Protein AF-A0A7V6J0Z1-F1 (afdb_monomer)

Mean predicted ali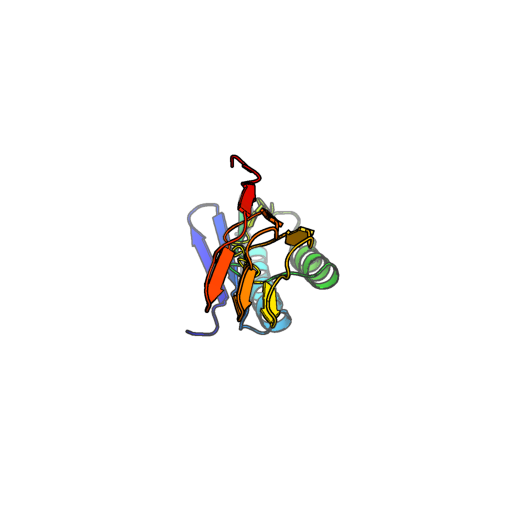gned error: 12.53 Å

pLDDT: mean 86.14, std 12.79, range [32.78, 98.31]

Structure (mmCIF, N/CA/C/O backbone):
data_AF-A0A7V6J0Z1-F1
#
_entry.id   AF-A0A7V6J0Z1-F1
#
loop_
_atom_site.group_PDB
_atom_site.id
_atom_site.type_symbol
_atom_site.label_atom_id
_atom_site.label_alt_id
_atom_site.label_comp_id
_atom_site.label_asym_id
_atom_site.label_entity_id
_atom_site.label_seq_id
_atom_site.pdbx_PDB_ins_code
_atom_site.Cartn_x
_atom_site.Cartn_y
_atom_site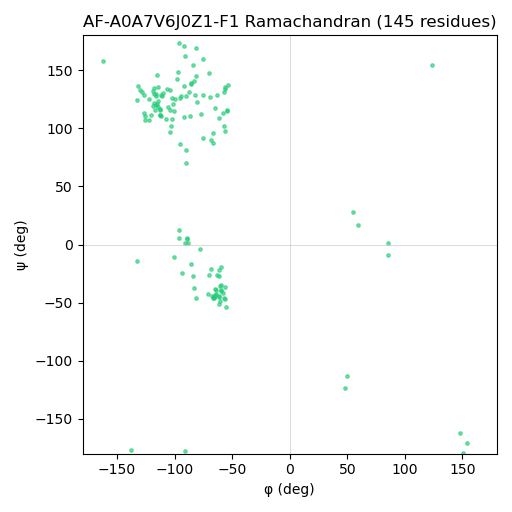.Cartn_z
_atom_site.occupancy
_atom_site.B_iso_or_equiv
_atom_site.auth_seq_id
_atom_site.auth_comp_id
_atom_site.auth_asym_id
_atom_site.auth_atom_id
_atom_site.pdbx_PDB_model_num
ATOM 1 N N . MET A 1 1 ? 12.086 9.851 12.568 1.00 48.25 1 MET A N 1
ATOM 2 C CA . MET A 1 1 ? 10.746 9.531 12.023 1.00 48.25 1 MET A CA 1
ATOM 3 C C . MET A 1 1 ? 10.357 8.233 12.660 1.00 48.25 1 MET A C 1
ATOM 5 O O . MET A 1 1 ? 10.874 7.183 12.274 1.00 48.25 1 MET A O 1
ATOM 9 N N . ASP A 1 2 ? 9.578 8.407 13.707 1.00 56.03 2 ASP A N 1
ATOM 10 C CA . ASP A 1 2 ? 9.653 7.630 14.932 1.00 56.03 2 ASP A CA 1
ATOM 11 C C . ASP A 1 2 ? 8.713 6.423 14.851 1.00 56.03 2 ASP A C 1
ATOM 13 O O . ASP A 1 2 ? 7.958 6.278 13.886 1.00 56.03 2 ASP A O 1
ATOM 17 N N . GLU A 1 3 ? 8.805 5.506 15.805 1.00 73.50 3 GLU A N 1
ATOM 18 C CA . GLU A 1 3 ? 7.841 4.414 15.943 1.00 73.50 3 GLU A CA 1
ATOM 19 C C . GLU A 1 3 ? 6.468 5.011 16.288 1.00 73.50 3 GLU A C 1
ATOM 21 O O . GLU A 1 3 ? 6.326 5.694 17.301 1.00 73.50 3 GLU A O 1
ATOM 26 N N . ILE A 1 4 ? 5.467 4.822 15.418 1.00 77.88 4 ILE A N 1
ATOM 27 C CA . ILE A 1 4 ? 4.129 5.406 15.593 1.00 77.88 4 ILE A CA 1
ATOM 28 C C . ILE A 1 4 ? 3.127 4.285 15.842 1.00 77.88 4 ILE A C 1
ATOM 30 O O . ILE A 1 4 ? 2.795 3.525 14.931 1.00 77.88 4 ILE A O 1
ATOM 34 N N . VAL A 1 5 ? 2.618 4.247 17.073 1.00 84.81 5 VAL A N 1
ATOM 35 C CA . VAL A 1 5 ? 1.377 3.567 17.454 1.00 84.81 5 VAL A CA 1
ATOM 36 C C . VAL A 1 5 ? 0.508 4.591 18.161 1.00 84.81 5 VAL A C 1
ATOM 38 O O . VAL A 1 5 ? 0.840 5.040 19.258 1.00 84.81 5 VAL A O 1
ATOM 41 N N . ILE A 1 6 ? -0.589 4.986 17.528 1.00 86.06 6 ILE A N 1
ATOM 42 C CA . ILE A 1 6 ? -1.513 5.978 18.076 1.00 86.06 6 ILE A CA 1
ATOM 43 C C . ILE A 1 6 ? -2.875 5.319 18.243 1.00 86.06 6 ILE A C 1
ATOM 45 O O . ILE A 1 6 ? -3.366 4.646 17.340 1.00 86.06 6 ILE A O 1
ATOM 49 N N . PHE A 1 7 ? -3.475 5.509 19.416 1.00 87.25 7 PHE A N 1
ATOM 50 C CA . PHE A 1 7 ? -4.848 5.108 19.689 1.00 87.25 7 PHE A CA 1
ATOM 51 C C . PHE A 1 7 ? -5.615 6.320 20.209 1.00 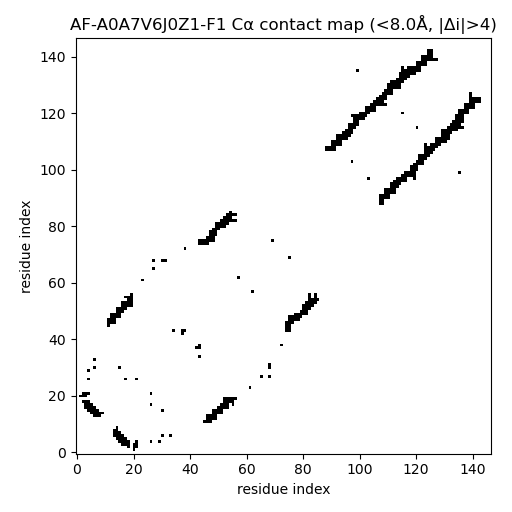87.25 7 PHE A C 1
ATOM 53 O O . PHE A 1 7 ? -5.408 6.756 21.345 1.00 87.25 7 PHE A O 1
ATOM 60 N N . GLU A 1 8 ? -6.491 6.857 19.372 1.00 88.31 8 GLU A N 1
ATOM 61 C CA . GLU A 1 8 ? -7.266 8.064 19.638 1.00 88.31 8 GLU A CA 1
ATOM 62 C C . GLU A 1 8 ? -8.757 7.742 19.702 1.00 88.31 8 GLU A C 1
ATOM 64 O O . GLU A 1 8 ? -9.263 6.873 18.995 1.00 88.31 8 GLU A O 1
ATOM 69 N N . ALA A 1 9 ? -9.476 8.455 20.565 1.00 84.38 9 ALA A N 1
ATOM 70 C CA . ALA A 1 9 ? -10.928 8.402 20.630 1.00 84.38 9 ALA A CA 1
ATOM 71 C C . ALA A 1 9 ? -11.479 9.786 20.278 1.00 84.38 9 ALA A C 1
ATOM 73 O O . ALA A 1 9 ? -11.241 10.744 21.011 1.00 84.38 9 ALA A O 1
ATOM 74 N N . ILE A 1 10 ? -12.209 9.875 19.167 1.00 85.00 10 ILE A N 1
ATOM 75 C CA . ILE A 1 10 ? -12.838 11.101 18.668 1.00 85.00 10 ILE A CA 1
ATOM 76 C C . ILE A 1 10 ? -14.337 10.828 18.556 1.00 85.00 10 ILE A C 1
ATOM 78 O O . ILE A 1 10 ? -14.779 10.080 17.684 1.00 85.00 10 ILE A O 1
ATOM 82 N N . ASP A 1 11 ? -15.125 11.403 19.464 1.00 84.69 11 ASP A N 1
ATOM 83 C CA . ASP A 1 11 ? -16.556 11.119 19.625 1.00 84.69 11 ASP A CA 1
ATOM 84 C C . ASP A 1 11 ? -16.859 9.606 19.694 1.00 84.69 11 ASP A C 1
ATOM 86 O O . ASP A 1 11 ? -16.482 8.917 20.648 1.00 84.69 11 ASP A O 1
ATOM 90 N N . LYS A 1 12 ? -17.548 9.081 18.671 1.00 85.12 12 LYS A N 1
ATOM 91 C CA . LYS A 1 12 ? -17.921 7.667 18.517 1.00 85.12 12 LYS A CA 1
ATOM 92 C C . LYS A 1 12 ? -16.881 6.847 17.746 1.00 85.12 12 LYS A C 1
ATOM 94 O O . LYS A 1 12 ? -17.086 5.659 17.524 1.00 85.12 12 LYS A O 1
ATOM 99 N N . LYS A 1 13 ? -15.771 7.453 17.323 1.00 89.00 13 LYS A N 1
ATOM 100 C CA . LYS A 1 13 ? -14.718 6.785 16.556 1.00 89.00 13 LYS A CA 1
ATOM 101 C C . LYS A 1 13 ? -13.508 6.485 17.425 1.00 89.00 13 LYS A C 1
ATOM 103 O O . LYS A 1 13 ? -13.018 7.347 18.149 1.00 89.00 13 LYS A O 1
ATOM 108 N N . LEU A 1 14 ? -13.019 5.259 17.322 1.00 91.19 14 LEU A N 1
ATOM 109 C CA . LEU A 1 14 ? -11.708 4.843 17.798 1.00 91.19 14 LEU A CA 1
ATOM 110 C C . LEU A 1 14 ? -10.804 4.759 16.574 1.00 91.19 14 LEU A C 1
ATOM 112 O O . LEU A 1 14 ? -11.165 4.097 15.607 1.00 91.19 14 LEU A O 1
ATOM 116 N N . ILE A 1 15 ? -9.668 5.443 16.597 1.00 91.94 15 ILE A N 1
ATOM 117 C CA . ILE A 1 15 ? -8.710 5.453 15.493 1.00 91.94 15 ILE A CA 1
ATOM 118 C C . ILE A 1 15 ? -7.432 4.805 15.994 1.00 91.94 15 ILE A C 1
ATOM 120 O O . ILE A 1 15 ? -6.839 5.260 16.973 1.00 91.94 15 ILE A O 1
ATOM 124 N N . PHE A 1 16 ? -7.030 3.729 15.330 1.00 92.69 16 PHE A N 1
ATOM 125 C CA . PHE A 1 16 ? -5.785 3.035 15.594 1.00 92.69 16 PHE A CA 1
ATOM 126 C C . PHE A 1 16 ? -4.844 3.197 14.405 1.00 92.69 16 PHE A C 1
ATOM 128 O O . PHE A 1 16 ? -5.094 2.638 13.338 1.00 92.69 16 PHE A O 1
ATOM 135 N N . THR A 1 17 ? -3.761 3.945 14.599 1.00 92.19 17 THR A N 1
ATOM 136 C CA . THR A 1 17 ? -2.791 4.258 13.546 1.00 92.19 17 THR A CA 1
ATOM 137 C C . THR A 1 17 ? -1.464 3.572 13.820 1.00 92.19 17 THR A C 1
ATOM 139 O O . THR A 1 17 ? -0.894 3.729 14.903 1.00 92.19 17 THR A O 1
ATOM 142 N N . ILE A 1 18 ? -0.947 2.850 12.825 1.00 92.19 18 ILE A N 1
ATOM 143 C CA . ILE A 1 18 ? 0.341 2.154 12.890 1.00 92.19 18 ILE A CA 1
ATOM 144 C C . ILE A 1 18 ? 1.179 2.455 11.651 1.00 92.19 18 ILE A C 1
ATOM 146 O O . ILE A 1 18 ? 0.669 2.428 10.534 1.00 92.19 18 ILE A O 1
ATOM 150 N N . ASN A 1 19 ? 2.474 2.719 11.833 1.00 89.50 19 ASN A N 1
ATOM 151 C CA . ASN A 1 19 ? 3.414 2.820 10.711 1.00 89.50 19 ASN A CA 1
ATOM 152 C C . ASN A 1 19 ? 4.170 1.505 10.463 1.00 89.50 19 ASN A C 1
ATOM 154 O O . ASN A 1 19 ? 4.058 0.547 11.225 1.00 89.50 19 ASN A O 1
ATOM 158 N N . ASP A 1 20 ? 4.945 1.461 9.380 1.00 87.00 20 ASP A N 1
ATOM 159 C CA . ASP A 1 20 ? 5.711 0.298 8.926 1.00 87.00 20 ASP A CA 1
ATOM 160 C C . ASP A 1 20 ? 6.884 -0.076 9.846 1.00 87.00 20 ASP A C 1
ATOM 162 O O . ASP A 1 20 ? 7.292 -1.236 9.852 1.00 87.00 20 ASP A O 1
ATOM 166 N N . LYS A 1 21 ? 7.371 0.859 10.668 1.00 86.88 21 LYS A N 1
ATOM 167 C CA . LYS A 1 21 ? 8.575 0.691 11.498 1.00 86.88 21 LYS A CA 1
ATOM 168 C C . LYS A 1 21 ? 8.353 -0.017 12.831 1.00 86.88 21 LYS A C 1
ATOM 170 O O . LYS A 1 21 ? 9.288 -0.609 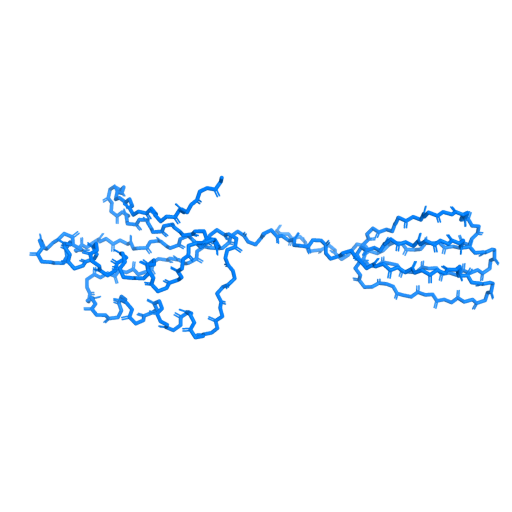13.354 1.00 86.88 21 LYS A O 1
ATOM 175 N N . VAL A 1 22 ? 7.149 0.059 13.395 1.00 89.81 22 VAL A N 1
ATOM 176 C CA . VAL A 1 22 ? 6.835 -0.559 14.699 1.00 89.81 22 VAL A CA 1
ATOM 177 C C . VAL A 1 22 ? 6.819 -2.083 14.569 1.00 89.81 22 VAL A C 1
ATOM 179 O O . VAL A 1 22 ? 6.378 -2.595 13.557 1.00 89.81 22 VAL A O 1
ATOM 182 N N . ASN A 1 23 ? 7.187 -2.874 15.571 1.00 91.25 23 ASN A N 1
ATOM 183 C CA . ASN A 1 23 ? 6.892 -4.311 15.495 1.00 91.25 23 ASN A CA 1
ATOM 184 C C . ASN A 1 23 ? 5.362 -4.569 15.472 1.00 91.25 23 ASN A C 1
ATOM 186 O O . ASN A 1 23 ? 4.629 -4.069 16.323 1.00 91.25 23 ASN A O 1
ATOM 190 N N . TYR A 1 24 ? 4.866 -5.350 14.506 1.00 91.38 24 TYR A N 1
ATOM 191 C CA . TYR A 1 24 ? 3.425 -5.570 14.344 1.00 91.38 24 TYR A CA 1
ATOM 192 C C . TYR A 1 24 ? 2.756 -6.195 15.577 1.00 91.38 24 TYR A C 1
ATOM 194 O O . TYR A 1 24 ? 1.677 -5.757 15.966 1.00 91.38 24 TYR A O 1
ATOM 202 N N . GLU A 1 25 ? 3.412 -7.153 16.232 1.00 91.81 25 GLU A N 1
ATOM 203 C CA . GLU A 1 25 ? 2.889 -7.809 17.436 1.00 91.81 25 GLU A CA 1
ATOM 204 C C . GLU A 1 25 ? 2.764 -6.814 18.594 1.00 91.81 25 GLU A C 1
ATOM 206 O O . GLU A 1 25 ? 1.706 -6.726 19.210 1.00 91.81 25 GLU A O 1
ATOM 211 N N . ILE A 1 26 ? 3.778 -5.962 18.798 1.00 91.00 26 ILE A N 1
ATOM 212 C CA . ILE A 1 26 ? 3.740 -4.889 19.810 1.00 91.00 26 ILE A CA 1
ATOM 213 C C . ILE A 1 26 ? 2.576 -3.921 19.546 1.00 91.00 26 ILE A C 1
ATOM 215 O O . ILE A 1 26 ? 1.898 -3.463 20.473 1.00 91.00 26 ILE A O 1
ATOM 219 N N . ALA A 1 27 ? 2.320 -3.605 18.275 1.00 92.44 27 ALA A N 1
ATOM 220 C CA . ALA A 1 27 ? 1.205 -2.749 17.898 1.00 92.44 27 ALA A CA 1
ATOM 221 C C . ALA A 1 27 ? -0.150 -3.412 18.212 1.00 92.44 27 ALA A C 1
ATOM 223 O O . ALA A 1 27 ? -1.024 -2.767 18.795 1.00 92.44 27 ALA A O 1
ATOM 224 N N . LEU A 1 28 ? -0.318 -4.697 17.883 1.00 92.44 28 LEU A N 1
ATOM 225 C CA . LEU A 1 28 ? -1.537 -5.446 18.204 1.00 92.44 28 LEU A CA 1
ATOM 226 C C . LEU A 1 28 ? -1.756 -5.587 19.712 1.00 92.44 28 LEU A C 1
ATOM 228 O O . LEU A 1 28 ? -2.887 -5.446 20.172 1.00 92.44 28 LEU A O 1
ATOM 232 N N . ASP A 1 29 ? -0.699 -5.803 20.491 1.00 91.81 29 ASP A N 1
ATOM 233 C CA . ASP A 1 29 ? -0.797 -5.865 21.950 1.00 91.81 29 ASP A CA 1
ATOM 234 C C . ASP A 1 29 ? -1.225 -4.517 22.537 1.00 91.81 29 ASP A C 1
ATOM 236 O O . ASP A 1 29 ? -2.091 -4.459 23.412 1.00 91.81 29 ASP A O 1
ATOM 240 N N . THR A 1 30 ? -0.723 -3.412 21.978 1.00 91.12 30 THR A N 1
ATOM 241 C CA . THR A 1 30 ? -1.176 -2.064 22.348 1.00 91.12 30 THR A CA 1
ATOM 242 C C . THR A 1 30 ? -2.664 -1.875 22.045 1.00 91.12 30 THR A C 1
ATOM 244 O O . THR A 1 30 ? -3.402 -1.355 22.887 1.00 91.12 30 THR A O 1
ATOM 247 N N . LEU A 1 31 ? -3.125 -2.312 20.868 1.00 91.38 31 LEU A N 1
ATOM 248 C CA . LEU A 1 31 ? -4.540 -2.264 20.499 1.00 91.38 31 LEU A CA 1
ATOM 249 C C . LEU A 1 31 ? -5.394 -3.091 21.471 1.00 91.38 31 LEU A C 1
ATOM 251 O O . LEU A 1 31 ? -6.377 -2.571 21.997 1.00 91.38 31 LEU A O 1
ATOM 255 N N . ARG A 1 32 ? -4.989 -4.334 21.766 1.00 91.44 32 ARG A N 1
ATOM 256 C CA . ARG A 1 32 ? -5.669 -5.230 22.719 1.00 91.44 32 ARG A CA 1
ATOM 257 C C . ARG A 1 32 ? -5.828 -4.578 24.085 1.00 91.44 32 ARG A C 1
ATOM 259 O O . ARG A 1 32 ? -6.949 -4.451 24.566 1.00 91.44 32 ARG A O 1
ATOM 266 N N . SER A 1 33 ? -4.739 -4.082 24.676 1.00 90.56 33 SER A N 1
ATOM 267 C CA . SER A 1 33 ? -4.789 -3.454 26.002 1.00 90.56 33 SER A CA 1
ATOM 268 C C . SER A 1 33 ? -5.702 -2.222 26.039 1.00 90.56 33 SER A C 1
ATOM 270 O O . SER A 1 33 ? -6.384 -1.973 27.036 1.00 90.56 33 SER A O 1
ATOM 272 N N . LYS A 1 34 ? -5.745 -1.431 24.957 1.00 90.44 34 LYS A N 1
ATOM 273 C CA . LYS A 1 34 ? -6.636 -0.263 24.862 1.00 90.44 34 LYS A CA 1
ATOM 274 C C . LYS A 1 34 ? -8.101 -0.672 24.728 1.00 90.44 34 LYS A C 1
ATOM 276 O O . LYS A 1 34 ? -8.944 -0.071 25.396 1.00 90.44 34 LYS A O 1
ATOM 281 N N . LEU A 1 35 ? -8.401 -1.678 23.906 1.00 89.12 35 LEU A N 1
ATOM 282 C CA . LEU A 1 35 ? -9.759 -2.195 23.733 1.00 89.12 35 LEU A CA 1
ATOM 283 C C . LEU A 1 35 ? -10.278 -2.855 25.010 1.00 89.12 35 LEU A C 1
ATOM 285 O O . LEU A 1 35 ? -11.373 -2.518 25.447 1.00 89.12 35 LEU A O 1
ATOM 289 N N . GLU A 1 36 ? -9.479 -3.694 25.667 1.00 89.75 36 GLU A N 1
ATOM 290 C CA . GLU A 1 36 ? -9.830 -4.323 26.943 1.00 89.75 36 GLU A CA 1
ATOM 291 C C . GLU A 1 36 ? -10.159 -3.276 28.017 1.00 89.75 36 GLU A C 1
ATOM 293 O O . GLU A 1 36 ? -11.206 -3.336 28.664 1.00 89.75 36 GLU A O 1
ATOM 298 N N . GLY A 1 37 ? -9.326 -2.238 28.143 1.00 88.12 37 GLY A N 1
ATOM 299 C CA . GLY A 1 37 ? -9.571 -1.148 29.084 1.00 88.12 37 GLY A CA 1
ATOM 300 C C . GLY A 1 37 ? -10.845 -0.340 28.796 1.00 88.12 37 GLY A C 1
ATOM 301 O O . GLY A 1 37 ? -11.407 0.256 29.719 1.00 88.12 37 GLY A O 1
ATOM 302 N N . LEU A 1 38 ? -11.305 -0.290 27.542 1.00 86.50 38 LEU A N 1
ATOM 303 C CA . LEU A 1 38 ? -12.583 0.322 27.168 1.00 86.50 38 LEU A CA 1
ATOM 304 C C . LEU A 1 38 ? -13.760 -0.637 27.362 1.00 86.50 38 LEU A C 1
ATOM 306 O O . LEU A 1 38 ? -14.818 -0.187 27.801 1.00 86.50 38 LEU A O 1
ATOM 310 N N . TYR A 1 39 ? -13.567 -1.925 27.073 1.00 86.38 39 TYR A N 1
ATOM 311 C CA . TYR A 1 39 ? -14.563 -2.980 27.237 1.00 86.38 39 TYR A CA 1
ATOM 312 C C . TYR A 1 39 ? -14.978 -3.118 28.701 1.00 86.38 39 TYR A C 1
ATOM 314 O O . TYR A 1 39 ? -16.154 -2.985 29.020 1.00 86.38 39 TYR A O 1
ATOM 322 N N . LEU A 1 40 ? -14.003 -3.233 29.611 1.00 86.88 40 LEU A N 1
ATOM 323 C CA . LEU A 1 40 ? -14.243 -3.331 31.058 1.00 86.88 40 LEU A CA 1
ATOM 324 C C . LEU A 1 40 ? -14.948 -2.101 31.648 1.00 86.88 40 LEU A C 1
ATOM 326 O O . LEU A 1 40 ? -15.535 -2.174 32.723 1.00 86.88 40 LEU A O 1
ATOM 330 N N . LYS A 1 41 ? -14.872 -0.953 30.967 1.00 87.69 41 LYS A N 1
ATOM 331 C CA . LYS A 1 41 ? -15.542 0.296 31.364 1.00 87.69 41 LYS A CA 1
ATOM 332 C C . LYS A 1 41 ? -16.879 0.504 30.647 1.00 87.69 41 LYS A C 1
ATOM 334 O O . LYS A 1 41 ? -17.430 1.596 30.754 1.00 87.69 41 LYS A O 1
ATOM 339 N N . GLU A 1 42 ? -17.339 -0.478 29.869 1.00 83.38 42 GLU A N 1
ATOM 340 C CA . GLU A 1 42 ? -18.537 -0.416 29.019 1.00 83.38 42 GLU A CA 1
ATOM 341 C C . GLU A 1 42 ? -18.531 0.771 28.032 1.00 83.38 42 GLU A C 1
ATOM 343 O O . GLU A 1 42 ? -19.569 1.279 27.614 1.00 83.38 42 GLU A O 1
ATOM 348 N N . LYS A 1 43 ? -17.338 1.232 27.628 1.00 83.88 43 LYS A N 1
ATOM 349 C CA . LYS A 1 43 ? -17.142 2.390 26.735 1.00 83.88 43 LYS A CA 1
ATOM 350 C C . LYS A 1 43 ? -16.952 2.004 25.269 1.00 83.88 43 LYS A C 1
ATOM 352 O O . LYS A 1 43 ? -16.489 2.852 24.499 1.00 83.88 43 LYS A O 1
ATOM 357 N N . LEU A 1 44 ? -17.228 0.753 24.902 1.00 82.00 44 LEU A N 1
ATOM 358 C CA . LEU A 1 44 ? -17.163 0.275 23.516 1.00 82.00 44 LEU A CA 1
ATOM 359 C C . LEU A 1 44 ? -18.503 0.357 22.783 1.00 82.00 44 LEU A C 1
ATOM 361 O O . LEU A 1 44 ? -18.484 0.512 21.567 1.00 82.00 44 LEU A O 1
ATOM 365 N N . LYS A 1 45 ? -19.635 0.344 23.500 1.00 81.88 45 LYS A N 1
ATOM 366 C CA . LYS A 1 45 ? -20.964 0.443 22.885 1.00 81.88 45 LYS A CA 1
ATOM 367 C C . LYS A 1 45 ? -21.074 1.666 21.976 1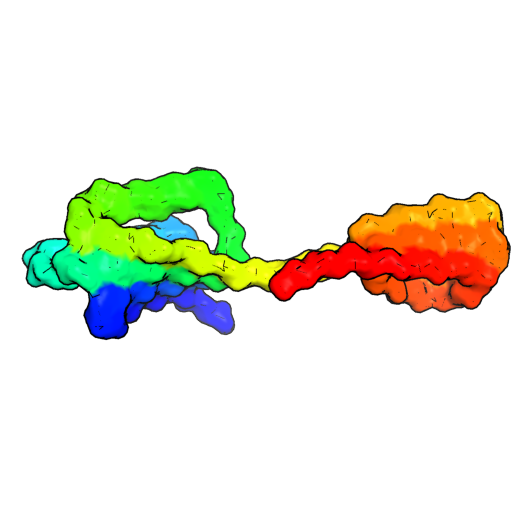.00 81.88 45 LYS A C 1
ATOM 369 O O . LYS A 1 45 ? -20.606 2.754 22.319 1.00 81.88 45 LYS A O 1
ATOM 374 N N . ASP A 1 46 ? -21.692 1.458 20.817 1.00 80.69 46 ASP A N 1
ATOM 375 C CA . ASP A 1 46 ? -21.890 2.447 19.752 1.00 80.69 46 ASP A CA 1
ATOM 376 C C . ASP A 1 46 ? -20.603 3.060 19.173 1.00 80.69 46 ASP A C 1
ATOM 378 O O . ASP A 1 46 ? -20.667 4.108 18.516 1.00 80.69 46 ASP A O 1
ATOM 382 N N . LYS A 1 47 ? -19.435 2.441 19.402 1.00 84.56 47 LYS A N 1
ATOM 383 C CA . LYS A 1 47 ? -18.174 2.906 18.821 1.00 84.56 47 LYS A CA 1
ATOM 384 C C . LYS A 1 47 ? -17.783 2.134 17.576 1.00 84.56 47 LYS A C 1
ATOM 386 O O . LYS A 1 47 ? -17.904 0.915 17.488 1.00 84.56 47 LYS A O 1
ATOM 391 N N . THR A 1 48 ? -17.222 2.871 16.629 1.00 87.75 48 THR A N 1
ATOM 392 C CA . THR A 1 48 ? -16.630 2.313 15.416 1.00 87.75 48 THR A CA 1
ATOM 393 C C . THR A 1 48 ? -15.115 2.382 15.487 1.00 87.75 48 THR A C 1
ATOM 395 O O . THR A 1 48 ? -14.570 3.438 15.814 1.00 87.75 48 THR A O 1
ATOM 398 N N . LEU A 1 49 ? -14.439 1.291 15.138 1.00 89.00 49 LEU A N 1
ATOM 399 C CA . LEU A 1 49 ? -12.985 1.239 15.028 1.00 89.00 49 LEU A CA 1
ATOM 400 C C . LEU A 1 49 ? -12.552 1.485 13.580 1.00 89.00 49 LEU A C 1
ATOM 402 O O . LEU A 1 49 ? -12.996 0.806 12.653 1.00 89.00 49 LEU A O 1
ATOM 406 N N . GLU A 1 50 ? -11.666 2.453 13.403 1.00 91.25 50 GLU A N 1
ATOM 407 C CA . GLU A 1 50 ? -10.946 2.733 12.171 1.00 91.25 50 GLU A CA 1
ATOM 408 C C . GLU A 1 50 ? -9.475 2.374 12.373 1.00 91.25 50 GLU A C 1
ATOM 410 O O . GLU A 1 50 ? -8.865 2.766 13.368 1.00 91.25 50 GLU A O 1
ATOM 415 N N . ILE A 1 51 ? -8.913 1.612 11.438 1.00 90.62 51 ILE A N 1
ATOM 416 C CA . ILE A 1 51 ? -7.515 1.184 11.495 1.00 90.62 51 ILE A CA 1
ATOM 417 C C . ILE A 1 51 ? -6.780 1.824 10.326 1.00 90.62 51 ILE A C 1
ATOM 419 O O . ILE A 1 51 ? -7.109 1.551 9.176 1.00 90.62 51 ILE A O 1
ATOM 423 N N . ASP A 1 52 ? -5.788 2.660 10.603 1.00 91.19 52 ASP A N 1
ATOM 424 C CA . ASP A 1 52 ? -4.926 3.274 9.597 1.00 91.19 52 ASP A CA 1
ATOM 425 C C . ASP A 1 52 ? -3.535 2.641 9.660 1.00 91.19 52 ASP A C 1
ATOM 427 O O . ASP A 1 52 ? -2.768 2.854 10.599 1.00 91.19 52 ASP A O 1
ATOM 431 N N . VAL A 1 53 ? -3.205 1.827 8.659 1.00 90.38 53 VAL A N 1
ATOM 432 C CA . VAL A 1 53 ? -1.894 1.171 8.572 1.00 90.38 53 VAL A CA 1
ATOM 433 C C . VAL A 1 53 ? -0.859 2.007 7.820 1.00 90.38 53 VAL A C 1
ATOM 435 O O . VAL A 1 53 ? 0.246 1.528 7.578 1.00 90.38 53 VAL A O 1
ATOM 438 N N . LEU A 1 54 ? -1.183 3.247 7.434 1.00 88.06 54 LEU A N 1
ATOM 439 C CA . LEU A 1 54 ? -0.285 4.138 6.698 1.00 88.06 54 LEU A CA 1
ATOM 440 C C . LEU A 1 54 ? 0.363 3.407 5.501 1.00 88.06 54 LEU A C 1
ATOM 442 O O . LEU A 1 54 ? -0.343 2.861 4.651 1.00 88.06 54 LEU A O 1
ATOM 446 N N . GLU A 1 55 ? 1.699 3.374 5.442 1.00 84.31 55 GLU A N 1
ATOM 447 C CA . GLU A 1 55 ? 2.495 2.733 4.385 1.00 84.31 55 GLU A CA 1
ATOM 448 C C . GLU A 1 55 ? 2.799 1.244 4.656 1.00 84.31 55 GLU A C 1
ATOM 450 O O . GLU A 1 55 ? 3.472 0.606 3.845 1.00 84.31 55 GLU A O 1
ATOM 455 N N . ARG A 1 56 ? 2.320 0.664 5.768 1.00 87.50 56 ARG A N 1
ATOM 456 C CA . ARG A 1 56 ? 2.545 -0.752 6.088 1.00 87.50 56 ARG A CA 1
ATOM 457 C C . ARG A 1 56 ? 1.775 -1.655 5.127 1.00 87.50 56 ARG A C 1
ATOM 459 O O . ARG A 1 56 ? 0.554 -1.568 5.001 1.00 87.50 56 ARG A O 1
ATOM 466 N N . GLU A 1 57 ? 2.494 -2.590 4.516 1.00 83.25 57 GLU A N 1
ATOM 467 C CA . GLU A 1 57 ? 1.897 -3.693 3.769 1.00 83.25 57 GLU A CA 1
ATOM 468 C C . GLU A 1 57 ? 1.592 -4.845 4.724 1.00 83.25 57 GLU A C 1
ATOM 470 O O . GLU A 1 57 ? 2.510 -5.483 5.230 1.00 83.25 57 GLU A O 1
ATOM 475 N N . LEU A 1 58 ? 0.305 -5.098 4.970 1.00 85.06 58 LEU A N 1
ATOM 476 C CA . LEU A 1 58 ? -0.118 -6.270 5.728 1.00 85.06 58 LEU A CA 1
ATOM 477 C C . LEU A 1 58 ? -0.169 -7.494 4.817 1.00 85.06 58 LEU A C 1
ATOM 479 O O . LEU A 1 58 ? -0.825 -7.477 3.772 1.00 85.06 58 LEU A O 1
ATOM 483 N N . ASN A 1 59 ? 0.480 -8.576 5.233 1.00 87.06 59 ASN A N 1
ATOM 484 C CA . ASN A 1 59 ? 0.299 -9.881 4.608 1.00 87.06 59 ASN A CA 1
ATOM 485 C C . ASN A 1 59 ? -0.965 -10.588 5.143 1.00 87.06 59 ASN A C 1
ATOM 487 O O . ASN A 1 59 ? -1.553 -10.181 6.143 1.00 87.06 59 ASN A O 1
ATOM 491 N N . ASN A 1 60 ? -1.377 -11.686 4.500 1.00 85.50 60 ASN A N 1
ATOM 492 C CA . ASN A 1 60 ? -2.593 -12.417 4.886 1.00 85.50 60 ASN A CA 1
ATOM 493 C C . ASN A 1 60 ? -2.587 -12.877 6.355 1.00 85.50 60 ASN A C 1
ATOM 495 O O . ASN A 1 60 ? -3.630 -12.847 7.000 1.00 85.50 60 ASN A O 1
ATOM 499 N N . LYS A 1 61 ? -1.431 -13.287 6.893 1.00 89.19 61 LYS A N 1
ATOM 500 C CA . LYS A 1 61 ? -1.307 -13.706 8.297 1.00 89.19 61 LYS A CA 1
ATOM 501 C C . LYS A 1 61 ? -1.519 -12.519 9.234 1.00 89.19 61 LYS A C 1
ATOM 503 O O . LYS A 1 61 ? -2.247 -12.644 10.208 1.00 89.19 61 LYS A O 1
ATOM 508 N N . GLU A 1 62 ? -0.916 -11.376 8.930 1.00 90.00 62 GLU A N 1
ATOM 509 C CA . GLU A 1 62 ? -1.062 -10.157 9.729 1.00 90.00 62 GLU A CA 1
ATOM 510 C C . GLU A 1 62 ? -2.506 -9.653 9.724 1.00 90.00 62 GLU A C 1
ATOM 512 O O . GLU A 1 62 ? -3.052 -9.346 10.779 1.00 90.00 62 GLU A O 1
ATOM 517 N N . VAL A 1 63 ? -3.163 -9.664 8.561 1.00 88.25 63 VAL A N 1
ATOM 518 C CA . VAL A 1 63 ? -4.588 -9.333 8.454 1.00 88.25 63 VAL A CA 1
ATOM 519 C C . VAL A 1 63 ? -5.429 -10.237 9.359 1.00 88.25 63 VAL A C 1
ATOM 521 O O . VAL A 1 63 ? -6.256 -9.729 10.109 1.00 88.25 63 VAL A O 1
ATOM 524 N N . LEU A 1 64 ? -5.198 -11.554 9.346 1.00 88.12 64 LEU A N 1
ATOM 525 C CA . LEU A 1 64 ? -5.909 -12.484 10.233 1.00 88.12 64 LEU A CA 1
ATOM 526 C C . LEU A 1 64 ? -5.649 -12.182 11.715 1.00 88.12 64 LEU A C 1
ATOM 528 O O . LEU A 1 64 ? -6.596 -12.095 12.487 1.00 88.12 64 LEU A O 1
ATOM 532 N N . MET A 1 65 ? -4.393 -11.929 12.097 1.00 90.62 65 MET A N 1
ATOM 533 C CA . MET A 1 65 ? -4.043 -11.567 13.477 1.00 90.62 65 MET A CA 1
ATOM 534 C C . MET A 1 65 ? -4.742 -10.285 13.941 1.00 90.62 65 MET A C 1
ATOM 536 O O . MET A 1 65 ? -5.106 -10.178 15.108 1.00 90.62 65 MET A O 1
ATOM 540 N N . LEU A 1 66 ? -4.935 -9.316 13.044 1.00 89.69 66 LEU A N 1
ATOM 541 C CA . LEU A 1 66 ? -5.694 -8.101 13.324 1.00 89.69 66 LEU A CA 1
ATOM 542 C C . LEU A 1 66 ? -7.173 -8.405 13.557 1.00 89.69 66 LEU A C 1
ATOM 544 O O . LEU A 1 66 ? -7.728 -7.925 14.541 1.00 89.69 66 LEU A O 1
ATOM 548 N N . PHE A 1 67 ? -7.786 -9.226 12.698 1.00 86.94 67 PHE A N 1
ATOM 549 C CA . PHE A 1 67 ? -9.172 -9.672 12.869 1.00 86.94 67 PHE A CA 1
ATOM 550 C C . PHE A 1 67 ? -9.393 -10.387 14.206 1.00 86.94 67 PHE A C 1
ATOM 552 O O . PHE A 1 67 ? -10.369 -10.087 14.896 1.00 86.94 67 PHE A O 1
ATOM 559 N N . ASP A 1 68 ? -8.449 -11.237 14.614 1.00 88.62 68 ASP A N 1
ATOM 560 C CA . ASP A 1 68 ? -8.501 -11.955 15.892 1.00 88.62 68 ASP A CA 1
ATOM 561 C C . ASP A 1 68 ? -8.501 -11.018 17.115 1.00 88.62 68 ASP A C 1
ATOM 563 O O . ASP A 1 68 ? -9.007 -11.377 18.178 1.00 88.62 68 ASP A O 1
ATOM 567 N N . VAL A 1 69 ? -7.934 -9.807 17.006 1.00 88.56 69 VAL A N 1
ATOM 568 C CA . VAL A 1 69 ? -7.928 -8.842 18.121 1.00 88.56 69 VAL A CA 1
ATOM 569 C C . VAL A 1 69 ? -9.338 -8.377 18.451 1.00 88.56 69 VAL A C 1
ATOM 571 O O . VAL A 1 69 ? -9.686 -8.291 19.626 1.00 88.56 69 VAL A O 1
ATOM 574 N N . PHE A 1 70 ? -10.143 -8.047 17.442 1.00 82.31 70 PHE A N 1
ATOM 575 C CA . PHE A 1 70 ? -11.466 -7.465 17.668 1.00 82.31 70 PHE A CA 1
ATOM 576 C C . PHE A 1 70 ? -12.625 -8.449 17.546 1.00 82.31 70 PHE A C 1
ATOM 578 O O . PHE A 1 70 ? -13.713 -8.128 18.010 1.00 82.31 70 PHE A O 1
ATOM 585 N N . SER A 1 71 ? -12.401 -9.669 17.048 1.00 80.38 71 SER A N 1
ATOM 586 C CA . SER A 1 71 ? -13.391 -10.750 17.150 1.00 80.38 71 SER A CA 1
ATOM 587 C C . SER A 1 71 ? -13.756 -11.098 18.599 1.00 80.38 71 SER A C 1
ATOM 589 O O . SER A 1 71 ? -14.792 -11.708 18.835 1.00 80.38 71 SER A O 1
ATOM 591 N N . GLY A 1 72 ? -12.919 -10.716 19.570 1.00 75.31 72 GLY A N 1
ATOM 592 C CA . GLY A 1 72 ? -13.184 -10.884 21.000 1.00 75.31 72 GLY A CA 1
ATOM 593 C C . GLY A 1 72 ? -14.156 -9.869 21.615 1.00 75.31 72 GLY A C 1
ATOM 594 O O . GLY A 1 72 ? -14.458 -9.995 22.799 1.00 75.31 72 GLY A O 1
ATOM 595 N N . TYR A 1 73 ? -14.640 -8.873 20.862 1.00 81.62 73 TYR A N 1
ATOM 596 C CA . TYR A 1 73 ? -15.535 -7.833 21.379 1.00 81.62 73 TYR A CA 1
ATOM 597 C C . TYR A 1 73 ? -16.807 -7.734 20.522 1.00 81.62 73 TYR A C 1
ATOM 599 O O . TYR A 1 73 ? -16.752 -7.305 19.374 1.00 81.62 73 TYR A O 1
ATOM 607 N N . GLU A 1 74 ? -17.966 -8.085 21.085 1.00 74.75 74 GLU A N 1
ATOM 608 C CA . GLU A 1 74 ? -19.259 -8.054 20.370 1.00 74.75 74 GLU A CA 1
ATOM 609 C C . GLU A 1 74 ? -19.756 -6.624 20.079 1.00 74.75 74 GLU A C 1
ATOM 611 O O . GLU A 1 74 ? -20.463 -6.388 19.102 1.00 74.75 74 GLU A O 1
ATOM 616 N N . ASP A 1 75 ? -19.342 -5.656 20.902 1.00 79.38 75 ASP A N 1
ATOM 617 C CA . ASP A 1 75 ? -19.823 -4.269 20.867 1.00 79.38 75 ASP A CA 1
ATOM 618 C C . ASP A 1 75 ? -19.019 -3.347 19.928 1.00 79.38 75 ASP A C 1
ATOM 620 O O . ASP A 1 75 ? -19.254 -2.136 19.915 1.00 79.38 75 ASP A O 1
ATOM 624 N N . ILE A 1 76 ? -18.049 -3.872 19.165 1.00 77.88 76 ILE A N 1
ATOM 625 C CA . ILE A 1 76 ? -17.198 -3.060 18.285 1.00 77.88 76 ILE A CA 1
ATOM 626 C C . ILE A 1 76 ? -17.491 -3.323 16.809 1.00 77.88 76 ILE A C 1
ATOM 628 O O . ILE A 1 76 ? -17.448 -4.450 16.325 1.00 77.88 76 ILE A O 1
ATOM 632 N N . VAL A 1 77 ? -17.736 -2.249 16.057 1.00 79.88 77 VAL A N 1
ATOM 633 C CA . VAL A 1 77 ? -17.890 -2.326 14.600 1.00 79.88 77 VAL A CA 1
ATOM 634 C C . VAL A 1 77 ? -16.622 -1.799 13.944 1.00 79.88 77 VAL A C 1
ATOM 636 O O . VAL A 1 77 ? -16.300 -0.615 14.056 1.00 79.88 77 VAL A O 1
ATOM 639 N N . VAL A 1 78 ? -15.898 -2.660 13.230 1.00 80.75 78 VAL A N 1
ATOM 640 C CA . VAL A 1 78 ? -14.758 -2.221 12.414 1.00 80.75 78 VAL A CA 1
ATOM 641 C C . VAL A 1 78 ? -15.285 -1.582 11.138 1.00 80.75 78 VAL A C 1
ATOM 643 O O . VAL A 1 78 ? -15.875 -2.249 10.291 1.00 80.75 78 VAL A O 1
ATOM 646 N N . GLN A 1 79 ? -15.090 -0.271 11.012 1.00 80.25 79 GLN A N 1
ATOM 647 C CA . GLN A 1 79 ? -15.635 0.504 9.903 1.00 80.25 79 GLN A CA 1
ATOM 648 C C . GLN A 1 79 ? -14.772 0.382 8.646 1.00 80.25 79 GLN A C 1
ATOM 650 O O . GLN A 1 79 ? -15.303 0.206 7.551 1.00 80.25 79 GLN A O 1
ATOM 655 N N . CYS A 1 80 ? -13.449 0.509 8.781 1.00 78.06 80 CYS A N 1
ATOM 656 C CA . CYS A 1 80 ? -12.522 0.343 7.664 1.00 78.06 80 CYS A CA 1
ATOM 657 C C . CYS A 1 80 ? -11.078 0.115 8.127 1.00 78.06 80 CYS A C 1
ATOM 659 O O . CYS A 1 80 ? -10.691 0.509 9.229 1.00 78.06 80 CYS A O 1
ATOM 661 N N . ILE A 1 81 ? -10.289 -0.492 7.235 1.00 81.00 81 ILE A N 1
ATOM 662 C CA . ILE A 1 81 ? -8.829 -0.553 7.315 1.00 81.00 81 ILE A CA 1
ATOM 663 C C . ILE A 1 81 ? -8.288 0.300 6.163 1.00 81.00 81 ILE A C 1
ATOM 665 O O . ILE A 1 81 ? -8.463 -0.046 4.993 1.00 81.00 81 ILE A O 1
ATOM 669 N N . LYS A 1 82 ? -7.680 1.441 6.483 1.00 82.94 82 LYS A N 1
ATOM 670 C CA . LYS A 1 82 ? -7.063 2.360 5.526 1.00 82.94 82 LYS A CA 1
ATOM 671 C C . LYS A 1 82 ? -5.596 2.010 5.354 1.00 82.94 82 LYS A C 1
ATOM 673 O O . LYS A 1 82 ? -4.890 1.763 6.323 1.00 82.94 82 LYS A O 1
ATOM 678 N N . SER A 1 83 ? -5.141 2.022 4.108 1.00 78.75 83 SER A N 1
ATOM 679 C CA . SER A 1 83 ? -3.726 1.946 3.766 1.00 78.75 83 SER A CA 1
ATOM 680 C C . SER A 1 83 ? -3.431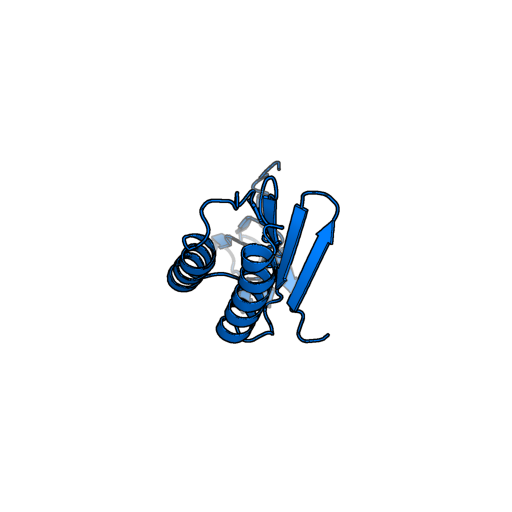 3.029 2.745 1.00 78.75 83 SER A C 1
ATOM 682 O O . SER A 1 83 ? -4.057 3.093 1.683 1.00 78.75 83 SER A O 1
ATOM 684 N N . VAL A 1 84 ? -2.462 3.879 3.062 1.00 68.44 84 VAL A N 1
ATOM 685 C CA . VAL A 1 84 ? -1.881 4.811 2.107 1.00 68.44 84 VAL A CA 1
ATOM 686 C C . VAL A 1 84 ? -0.710 4.085 1.469 1.00 68.44 84 VAL A C 1
ATOM 688 O O . VAL A 1 84 ? 0.448 4.276 1.834 1.00 68.44 84 VAL A O 1
ATOM 691 N N . LYS A 1 85 ? -0.995 3.232 0.481 1.00 60.62 85 LYS A N 1
ATOM 692 C CA . LYS A 1 85 ? 0.075 2.765 -0.397 1.00 60.62 85 LYS A CA 1
ATOM 693 C C . LYS A 1 85 ? 0.646 3.993 -1.093 1.00 60.62 85 LYS A C 1
ATOM 695 O O . LYS A 1 85 ? 0.017 4.544 -1.998 1.00 60.62 85 LYS A O 1
ATOM 700 N N . LYS A 1 86 ? 1.869 4.400 -0.740 1.00 55.00 86 LYS A N 1
ATOM 701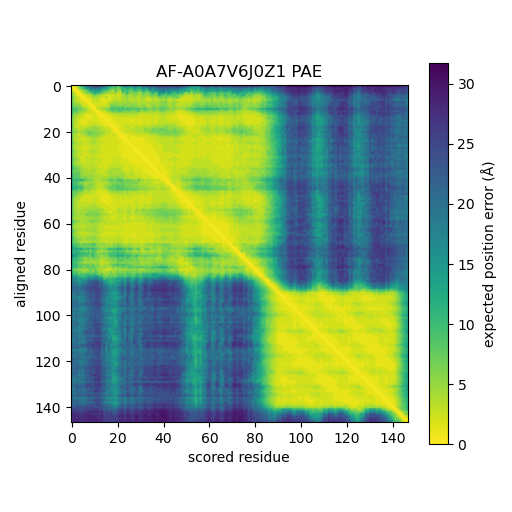 C CA . LYS A 1 86 ? 2.697 5.096 -1.724 1.00 55.00 86 LYS A CA 1
ATOM 702 C C . LYS A 1 86 ? 2.738 4.163 -2.920 1.00 55.00 86 LYS A C 1
ATOM 704 O O . LYS A 1 86 ? 3.256 3.055 -2.812 1.00 55.00 86 LYS A O 1
ATOM 709 N N . ALA A 1 87 ? 2.170 4.584 -4.047 1.00 54.00 87 ALA A N 1
ATOM 710 C CA . ALA A 1 87 ? 2.438 3.918 -5.304 1.00 54.00 87 ALA A CA 1
ATOM 711 C C . ALA A 1 87 ? 3.959 3.965 -5.478 1.00 54.00 87 ALA A C 1
ATOM 713 O O . ALA A 1 87 ? 4.508 5.003 -5.857 1.00 54.00 87 ALA A O 1
ATOM 714 N N . LYS A 1 88 ? 4.656 2.877 -5.123 1.00 54.22 88 LYS A N 1
ATOM 715 C CA . LYS A 1 88 ? 6.044 2.680 -5.515 1.00 54.22 88 LYS A CA 1
ATOM 716 C C . LYS A 1 88 ? 5.992 2.753 -7.029 1.00 54.22 88 LYS A C 1
ATOM 718 O O . LYS A 1 88 ? 5.506 1.842 -7.691 1.00 54.22 88 LYS A O 1
ATOM 723 N N . LYS A 1 89 ? 6.394 3.897 -7.576 1.00 62.56 89 LYS A N 1
ATOM 724 C CA . LYS A 1 89 ? 6.628 4.042 -9.004 1.00 62.56 89 LYS A CA 1
ATOM 725 C C . LYS A 1 89 ? 7.826 3.150 -9.287 1.00 62.56 89 LYS A C 1
ATOM 727 O O . LYS A 1 89 ? 8.957 3.604 -9.167 1.00 62.56 89 LYS A O 1
ATOM 732 N N . GLU A 1 90 ? 7.570 1.871 -9.553 1.00 70.31 90 GLU A N 1
ATOM 733 C CA . GLU A 1 90 ? 8.606 0.914 -9.916 1.00 70.31 90 GLU A CA 1
ATOM 734 C C . GLU A 1 90 ? 9.361 1.482 -11.116 1.00 70.31 90 GLU A C 1
ATOM 736 O O . GLU A 1 90 ? 8.771 1.732 -12.172 1.00 70.31 90 GLU A O 1
ATOM 74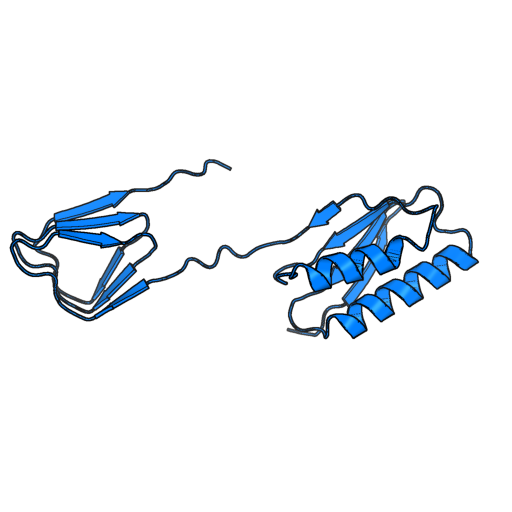1 N N . LEU A 1 91 ? 10.646 1.766 -10.904 1.00 83.94 91 LEU A N 1
ATOM 742 C CA . LEU A 1 91 ? 11.557 2.248 -11.927 1.00 83.94 91 LEU A CA 1
ATOM 743 C C . LEU A 1 91 ? 12.421 1.066 -12.365 1.00 83.94 91 LEU A C 1
ATOM 745 O O . LEU A 1 91 ? 13.283 0.614 -11.617 1.00 83.94 91 LEU A O 1
ATOM 749 N N . MET A 1 92 ? 12.176 0.556 -13.567 1.00 91.19 92 MET A N 1
ATOM 750 C CA . MET A 1 92 ? 13.011 -0.467 -14.184 1.00 91.19 92 MET A CA 1
ATOM 751 C C . MET A 1 92 ? 14.309 0.169 -14.690 1.00 91.19 92 MET A C 1
ATOM 753 O O . MET A 1 92 ? 14.263 1.142 -15.437 1.00 91.19 92 MET A O 1
ATOM 757 N N . LEU A 1 93 ? 15.462 -0.392 -14.326 1.00 94.50 93 LEU A N 1
ATOM 758 C CA . LEU A 1 93 ? 16.748 -0.021 -14.917 1.00 94.50 93 LEU A CA 1
ATOM 759 C C . LEU A 1 93 ? 17.033 -0.913 -16.133 1.00 94.50 93 LEU A C 1
ATOM 761 O O . LEU A 1 93 ? 16.981 -2.138 -16.031 1.00 94.50 93 LEU A O 1
ATOM 765 N N . HIS A 1 94 ? 17.347 -0.303 -17.273 1.00 95.81 94 HIS A N 1
ATOM 766 C CA . HIS A 1 94 ? 17.852 -0.987 -18.458 1.00 95.81 94 HIS A CA 1
ATOM 767 C C . HIS A 1 94 ? 19.230 -0.440 -18.825 1.00 95.81 94 HIS A C 1
ATOM 769 O O . HIS A 1 94 ? 19.355 0.702 -19.263 1.00 95.81 94 HIS A O 1
ATOM 775 N N . GLU A 1 95 ? 20.261 -1.262 -18.668 1.00 97.06 95 GLU A N 1
ATOM 776 C CA . GLU A 1 95 ? 21.620 -0.931 -19.085 1.00 97.06 95 GLU A CA 1
ATOM 777 C C . GLU A 1 95 ? 21.880 -1.493 -20.485 1.00 97.06 95 GLU A C 1
ATOM 779 O O . GLU A 1 95 ? 21.658 -2.676 -20.747 1.00 97.06 95 GLU A O 1
ATOM 784 N N . GLY A 1 96 ? 22.346 -0.637 -21.394 1.00 95.69 96 GLY A N 1
ATOM 785 C CA . GLY A 1 96 ? 22.616 -1.001 -22.779 1.00 95.69 96 GLY A CA 1
ATOM 786 C C . GLY A 1 96 ? 21.859 -0.144 -23.788 1.00 95.69 96 GLY A C 1
ATOM 787 O O . GLY A 1 96 ? 20.816 0.448 -23.516 1.00 95.69 96 GLY A O 1
ATOM 788 N N . SER A 1 97 ? 22.427 -0.056 -24.991 1.00 97.12 97 SER A N 1
ATOM 789 C CA . SER A 1 97 ? 21.811 0.684 -26.093 1.00 97.12 97 SER A CA 1
ATOM 790 C C . SER A 1 97 ? 20.813 -0.186 -26.850 1.00 97.12 97 SER A C 1
ATOM 792 O O . SER A 1 97 ? 21.134 -1.328 -27.176 1.00 97.12 97 SER A O 1
ATOM 794 N N . ILE A 1 98 ? 19.669 0.388 -27.221 1.00 97.62 98 ILE A N 1
ATOM 795 C CA . ILE A 1 98 ? 18.711 -0.225 -28.144 1.00 97.62 98 ILE A CA 1
ATOM 796 C C . ILE A 1 98 ? 19.209 0.010 -29.571 1.00 97.62 98 ILE A C 1
ATOM 798 O O . ILE A 1 98 ? 19.480 1.145 -29.985 1.00 97.62 98 ILE A O 1
ATOM 802 N N . ARG A 1 99 ? 19.411 -1.067 -30.318 1.00 97.06 99 ARG A N 1
ATOM 803 C CA . ARG A 1 99 ? 20.036 -1.074 -31.645 1.00 97.06 99 ARG A CA 1
ATOM 804 C C . ARG A 1 99 ? 18.996 -0.932 -32.757 1.00 97.06 99 ARG A C 1
ATOM 806 O O . ARG A 1 99 ? 17.803 -1.131 -32.556 1.00 97.06 99 ARG A O 1
ATOM 813 N N . ALA A 1 100 ? 19.463 -0.561 -33.948 1.00 97.06 100 ALA A N 1
ATOM 814 C CA . ALA A 1 100 ? 18.610 -0.453 -35.128 1.00 97.06 100 ALA A CA 1
ATOM 815 C C . ALA A 1 100 ? 17.893 -1.787 -35.409 1.00 97.06 100 ALA A C 1
ATOM 817 O O . ALA A 1 100 ? 18.524 -2.842 -35.377 1.00 97.06 100 ALA A O 1
ATOM 818 N N . GLY A 1 101 ? 16.587 -1.734 -35.677 1.00 95.88 101 GLY A N 1
ATOM 819 C CA . GLY A 1 101 ? 15.740 -2.910 -35.890 1.00 95.88 101 GLY A CA 1
ATOM 820 C C . GLY A 1 101 ? 15.175 -3.535 -34.610 1.00 95.88 101 GLY A C 1
ATOM 821 O O . GLY A 1 101 ? 14.299 -4.390 -34.702 1.00 95.88 101 GLY A O 1
ATOM 822 N N . GLU A 1 102 ? 15.619 -3.116 -33.420 1.00 97.31 102 GLU A N 1
ATOM 823 C CA . GLU A 1 102 ? 15.074 -3.632 -32.163 1.00 97.31 102 GLU A CA 1
ATOM 824 C C . GLU A 1 102 ? 13.785 -2.912 -31.756 1.00 97.31 102 GLU A C 1
ATOM 826 O O . GLU A 1 102 ? 13.677 -1.686 -31.846 1.00 97.31 102 GLU A O 1
ATOM 831 N N . VAL A 1 103 ? 12.833 -3.689 -31.226 1.00 97.25 103 VAL A N 1
ATOM 832 C CA . VAL A 1 103 ? 11.637 -3.179 -30.549 1.00 97.25 103 VAL A CA 1
ATOM 833 C C . VAL A 1 103 ? 11.664 -3.617 -29.086 1.00 97.25 103 VAL A C 1
ATOM 835 O O . VAL A 1 103 ? 11.682 -4.815 -28.795 1.00 97.25 103 VAL A O 1
ATOM 838 N N . LYS A 1 104 ? 11.667 -2.662 -28.151 1.00 96.56 104 LYS A N 1
ATOM 839 C CA . LYS A 1 104 ? 11.649 -2.937 -26.705 1.00 96.56 104 LYS A CA 1
ATOM 840 C C . LYS A 1 104 ? 10.365 -2.465 -26.051 1.00 96.56 104 LYS A C 1
ATOM 842 O O . LYS A 1 104 ? 9.922 -1.348 -26.284 1.00 96.56 104 LYS A O 1
ATOM 847 N N . PHE A 1 105 ? 9.816 -3.319 -25.192 1.00 95.81 105 PHE A N 1
ATOM 848 C CA . PHE A 1 105 ? 8.605 -3.056 -24.428 1.00 95.81 105 PHE A CA 1
ATOM 849 C C . PHE A 1 105 ? 8.928 -2.998 -22.939 1.00 95.81 105 PHE A C 1
ATOM 851 O O . PHE A 1 105 ? 9.433 -3.968 -22.374 1.00 95.81 105 PHE A O 1
ATOM 858 N N . PHE A 1 106 ? 8.580 -1.885 -22.306 1.00 93.06 106 PHE A N 1
ATOM 859 C CA . PHE A 1 106 ? 8.730 -1.671 -20.876 1.00 93.06 106 PHE A CA 1
ATOM 860 C C . PHE A 1 106 ? 7.359 -1.497 -20.221 1.00 93.06 106 PHE A C 1
ATOM 862 O O . PHE A 1 106 ? 6.528 -0.721 -20.688 1.00 93.06 106 PHE A O 1
ATOM 869 N N . LYS A 1 107 ? 7.097 -2.250 -19.148 1.00 88.75 107 LYS A N 1
ATOM 870 C CA . LYS A 1 107 ? 5.774 -2.294 -18.497 1.00 88.75 107 LYS A CA 1
ATOM 871 C C . LYS A 1 107 ? 5.551 -1.199 -17.452 1.00 88.75 107 LYS A C 1
ATOM 873 O O . LYS A 1 107 ? 4.408 -0.989 -17.064 1.00 88.75 107 LYS A O 1
ATOM 878 N N . THR A 1 108 ? 6.616 -0.555 -16.988 1.00 88.06 108 THR A N 1
ATOM 879 C CA . THR A 1 108 ? 6.596 0.446 -15.915 1.00 88.06 108 THR A CA 1
ATOM 880 C C . THR A 1 108 ? 7.515 1.613 -16.273 1.00 88.06 108 THR A C 1
ATOM 882 O O . THR A 1 108 ? 8.107 1.644 -17.360 1.00 88.06 108 THR A O 1
ATOM 885 N N . ASN A 1 109 ? 7.652 2.586 -15.366 1.00 90.88 109 ASN A N 1
ATOM 886 C CA . ASN A 1 109 ? 8.619 3.661 -15.553 1.00 90.88 109 ASN A CA 1
ATOM 887 C C . ASN A 1 109 ? 10.017 3.060 -15.754 1.00 90.88 109 ASN A C 1
ATOM 889 O O . ASN A 1 109 ? 10.394 2.145 -15.029 1.00 90.88 109 ASN A O 1
ATOM 893 N N . THR A 1 110 ? 10.790 3.553 -16.718 1.00 93.56 110 THR A N 1
ATOM 894 C CA . THR A 1 110 ? 12.085 2.959 -17.085 1.00 93.56 110 THR A CA 1
ATOM 895 C C . THR A 1 110 ? 13.189 4.004 -17.133 1.00 93.56 110 THR A C 1
ATOM 897 O O . THR A 1 110 ? 13.024 5.054 -17.746 1.00 93.56 110 THR A O 1
ATOM 900 N N . LEU A 1 111 ? 14.329 3.707 -16.516 1.00 96.44 111 LEU A N 1
ATOM 901 C CA . LEU A 1 111 ? 15.589 4.412 -16.705 1.00 96.44 111 LEU A CA 1
ATOM 902 C C . LEU A 1 111 ? 16.468 3.587 -17.646 1.00 96.44 111 LEU A C 1
ATOM 904 O O . LEU A 1 111 ? 16.876 2.481 -17.304 1.00 96.44 111 LEU A O 1
ATOM 908 N N . LEU A 1 112 ? 16.762 4.124 -18.824 1.00 96.94 112 LEU A N 1
ATOM 909 C CA . LEU A 1 112 ? 17.652 3.521 -19.803 1.00 96.94 112 LEU A CA 1
ATOM 910 C C . LEU A 1 112 ? 19.019 4.203 -19.751 1.00 96.94 112 LEU A C 1
ATOM 912 O O . LEU A 1 112 ? 19.118 5.405 -19.989 1.00 96.94 112 LEU A O 1
ATOM 916 N N . VAL A 1 113 ? 20.074 3.439 -19.479 1.00 98.00 113 VAL A N 1
ATOM 917 C CA . VAL A 1 113 ? 21.466 3.903 -19.521 1.00 98.00 113 VAL A CA 1
ATOM 918 C C . VAL A 1 113 ? 22.107 3.365 -20.795 1.00 98.00 113 VAL A C 1
ATOM 920 O O . VAL A 1 113 ? 22.516 2.206 -20.872 1.00 98.00 113 VAL A O 1
ATOM 923 N N . GLY A 1 114 ? 22.136 4.202 -21.830 1.00 96.62 114 GLY A N 1
ATOM 924 C CA . GLY A 1 114 ? 22.499 3.809 -23.187 1.00 96.62 114 GLY A CA 1
ATOM 925 C C . GLY A 1 114 ? 21.807 4.656 -24.253 1.00 96.62 114 GLY A C 1
ATOM 926 O O . GLY A 1 114 ? 21.041 5.573 -23.966 1.00 96.62 114 GLY A O 1
ATOM 927 N N . ASN A 1 115 ? 22.086 4.347 -25.517 1.00 97.88 115 ASN A N 1
ATOM 928 C CA . ASN A 1 115 ? 21.517 5.059 -26.657 1.00 97.88 115 ASN A CA 1
ATOM 929 C C . ASN A 1 115 ? 20.297 4.322 -27.214 1.00 97.88 115 ASN A C 1
ATOM 931 O O . ASN A 1 115 ? 20.268 3.096 -27.250 1.00 97.88 115 ASN A O 1
ATOM 935 N N . ILE A 1 116 ? 19.331 5.061 -27.748 1.00 97.81 116 ILE A N 1
ATOM 936 C CA . ILE A 1 116 ? 18.274 4.509 -28.600 1.00 97.81 116 ILE A CA 1
ATOM 937 C C . ILE A 1 116 ? 18.644 4.878 -30.033 1.00 97.81 116 ILE A C 1
ATOM 939 O O . ILE A 1 116 ? 18.502 6.031 -30.437 1.00 97.81 116 ILE A O 1
ATOM 943 N N . ASN A 1 117 ? 19.179 3.926 -30.791 1.00 98.31 117 ASN A N 1
ATOM 944 C CA . ASN A 1 117 ? 19.732 4.193 -32.117 1.00 98.31 117 ASN A CA 1
ATOM 945 C C . ASN A 1 117 ? 18.643 4.407 -33.179 1.00 98.31 117 ASN A C 1
ATOM 947 O O . ASN A 1 117 ? 17.500 3.977 -33.032 1.00 98.31 117 ASN A O 1
ATOM 951 N N . LYS A 1 118 ? 19.007 5.057 -34.290 1.00 98.25 118 LYS A N 1
ATOM 952 C CA . LYS A 1 118 ? 18.104 5.267 -35.432 1.00 98.25 118 LYS A CA 1
ATOM 953 C C . LYS A 1 118 ? 17.585 3.919 -35.947 1.00 98.25 118 LYS A C 1
ATOM 955 O O . LYS A 1 118 ? 18.373 3.008 -36.181 1.00 98.25 118 LYS A O 1
ATOM 960 N N . GLY A 1 119 ? 16.272 3.806 -36.135 1.00 96.94 119 GLY A N 1
ATOM 961 C CA . GLY A 1 119 ? 15.614 2.559 -36.545 1.00 96.94 119 GLY A CA 1
ATOM 962 C C . GLY A 1 119 ? 15.271 1.605 -35.396 1.00 96.94 119 GLY A C 1
ATOM 963 O O . GLY A 1 119 ? 14.746 0.530 -35.661 1.00 96.94 119 GLY A O 1
ATOM 964 N N . ALA A 1 120 ? 15.563 1.965 -34.143 1.00 98.12 120 ALA A N 1
ATOM 965 C CA . ALA A 1 120 ? 15.012 1.298 -32.964 1.00 98.12 120 ALA A CA 1
ATOM 966 C C . ALA A 1 120 ? 13.621 1.851 -32.613 1.00 98.12 120 ALA A C 1
ATOM 968 O O . ALA A 1 120 ? 13.346 3.026 -32.879 1.00 98.12 120 ALA A O 1
ATOM 969 N N . LYS A 1 121 ? 12.790 1.041 -31.946 1.00 97.75 121 LYS A N 1
ATOM 970 C CA . LYS A 1 121 ? 11.518 1.467 -31.346 1.00 97.75 121 LYS A CA 1
ATOM 971 C C . LYS A 1 121 ? 11.427 1.050 -29.876 1.00 97.75 121 LYS A C 1
ATOM 973 O O . LYS A 1 121 ? 11.658 -0.104 -29.525 1.00 97.75 121 LYS A O 1
ATOM 978 N N . VAL A 1 122 ? 11.054 1.979 -29.005 1.00 97.44 122 VAL A N 1
ATOM 979 C CA . VAL A 1 122 ? 10.800 1.716 -27.583 1.00 97.44 122 VAL A CA 1
ATOM 980 C C . VAL A 1 122 ? 9.347 2.033 -27.266 1.00 97.44 122 VAL A C 1
ATOM 982 O O . VAL A 1 122 ? 8.866 3.107 -27.600 1.00 97.44 122 VAL A O 1
ATOM 985 N N . ILE A 1 123 ? 8.650 1.107 -26.615 1.00 96.94 123 ILE A N 1
ATOM 986 C CA . ILE A 1 123 ? 7.270 1.264 -26.153 1.00 96.94 123 ILE A CA 1
ATOM 987 C C . ILE A 1 123 ? 7.278 1.139 -24.631 1.00 96.94 123 ILE A C 1
ATOM 989 O O . ILE A 1 123 ? 7.719 0.121 -24.099 1.00 96.94 123 ILE A O 1
ATOM 993 N N . VAL A 1 124 ? 6.805 2.161 -23.922 1.00 93.75 124 VAL A N 1
ATOM 994 C CA . VAL A 1 124 ? 6.828 2.207 -22.453 1.00 93.75 124 VAL A CA 1
ATOM 995 C C . VAL A 1 124 ? 5.441 2.491 -21.884 1.00 93.75 124 VAL A C 1
ATOM 997 O O . VAL A 1 124 ? 4.787 3.458 -22.264 1.00 93.75 124 VAL A O 1
ATOM 1000 N N . ASN A 1 125 ? 4.994 1.657 -20.946 1.00 90.50 125 ASN A N 1
ATOM 1001 C CA . ASN A 1 125 ? 3.768 1.863 -20.178 1.00 90.50 125 ASN A CA 1
ATOM 1002 C C . ASN A 1 125 ? 4.080 2.667 -18.902 1.00 90.50 125 ASN A C 1
ATOM 1004 O O . ASN A 1 125 ? 4.098 2.133 -17.793 1.00 90.50 125 ASN A O 1
ATOM 1008 N N . GLY A 1 126 ? 4.407 3.946 -19.074 1.00 86.88 126 GLY A N 1
ATOM 1009 C CA . GLY A 1 126 ? 4.884 4.831 -18.013 1.00 86.88 126 GLY A CA 1
ATOM 1010 C C . GLY A 1 126 ? 5.874 5.861 -18.551 1.00 86.88 126 GLY A C 1
ATOM 1011 O O . GLY A 1 126 ? 5.961 6.090 -19.750 1.00 86.88 126 GLY A O 1
ATOM 1012 N N . ASN A 1 127 ? 6.651 6.479 -17.672 1.00 90.94 127 ASN A N 1
ATOM 1013 C CA . ASN A 1 127 ? 7.700 7.413 -18.074 1.00 90.94 127 ASN A CA 1
ATOM 1014 C C . ASN A 1 127 ? 8.969 6.667 -18.506 1.00 90.94 127 ASN A C 1
ATOM 1016 O O . ASN A 1 127 ? 9.336 5.668 -17.890 1.00 90.94 127 ASN A O 1
ATOM 1020 N N . ILE A 1 128 ? 9.697 7.191 -19.493 1.00 94.12 128 ILE A N 1
ATOM 1021 C CA . ILE A 1 128 ? 11.063 6.752 -19.802 1.00 94.12 128 ILE A CA 1
ATOM 1022 C C . ILE A 1 128 ? 12.054 7.897 -19.609 1.00 94.12 128 ILE A C 1
ATOM 1024 O O . ILE A 1 128 ? 11.823 9.020 -20.053 1.00 94.12 128 ILE A O 1
ATOM 1028 N N . TYR A 1 129 ? 13.167 7.594 -18.953 1.00 95.62 129 TYR A N 1
ATOM 1029 C CA . TYR A 1 129 ? 14.307 8.475 -18.744 1.00 95.62 129 TYR A CA 1
ATOM 1030 C C . TYR A 1 129 ? 15.498 7.855 -19.469 1.00 95.62 129 TYR A C 1
ATOM 1032 O O . TYR A 1 129 ? 15.781 6.681 -19.256 1.00 95.62 129 TYR A O 1
ATOM 1040 N N . VAL A 1 130 ? 16.184 8.605 -20.330 1.00 96.81 130 VAL A N 1
ATOM 1041 C CA . VAL A 1 130 ? 17.320 8.084 -21.105 1.00 96.81 130 VAL A CA 1
ATOM 1042 C C . VAL A 1 130 ? 18.581 8.857 -20.749 1.00 96.81 130 VAL A C 1
ATOM 1044 O O . VAL A 1 130 ? 18.661 10.062 -20.973 1.00 96.81 130 VAL A O 1
ATOM 1047 N N . ILE A 1 131 ? 19.576 8.150 -20.221 1.00 97.19 131 ILE A N 1
ATOM 1048 C CA . ILE A 1 131 ? 20.943 8.638 -20.047 1.00 97.19 131 ILE A CA 1
ATOM 1049 C C . ILE A 1 131 ? 21.736 8.170 -21.267 1.00 97.19 131 ILE A C 1
ATOM 1051 O O . ILE A 1 131 ? 22.324 7.089 -21.281 1.00 97.19 131 ILE A O 1
ATOM 1055 N N . GLY A 1 132 ? 21.687 8.983 -22.321 1.00 95.38 132 GLY A N 1
ATOM 1056 C CA . GLY A 1 132 ? 22.319 8.711 -23.607 1.00 95.38 132 GLY A CA 1
ATOM 1057 C C . GLY A 1 132 ? 21.613 9.428 -24.754 1.00 95.38 132 GLY A C 1
ATOM 1058 O O . GLY A 1 132 ? 20.755 10.287 -24.552 1.00 95.38 132 GLY A O 1
ATOM 1059 N N . LYS A 1 133 ? 21.991 9.095 -25.987 1.00 96.81 133 LYS A N 1
ATOM 1060 C CA . LYS A 1 133 ? 21.456 9.711 -27.203 1.00 96.81 133 LYS A CA 1
ATOM 1061 C C . LYS A 1 133 ? 20.192 8.991 -27.672 1.00 96.81 133 LYS A C 1
ATOM 1063 O O . LYS A 1 133 ? 20.198 7.775 -27.851 1.00 96.81 133 LYS A O 1
ATOM 1068 N N . VAL A 1 134 ? 19.137 9.751 -27.956 1.00 97.25 134 VAL A N 1
ATOM 1069 C CA . VAL A 1 134 ? 17.885 9.239 -28.533 1.00 97.25 134 VAL A CA 1
ATOM 1070 C C . VAL A 1 134 ? 17.801 9.637 -30.006 1.00 97.25 134 VAL A C 1
ATOM 1072 O O . VAL A 1 134 ? 17.816 10.816 -30.345 1.00 97.25 134 VAL A O 1
ATOM 1075 N N . GLN A 1 135 ? 17.757 8.643 -30.890 1.00 97.44 135 GLN A N 1
ATOM 1076 C CA . GLN A 1 135 ? 17.639 8.790 -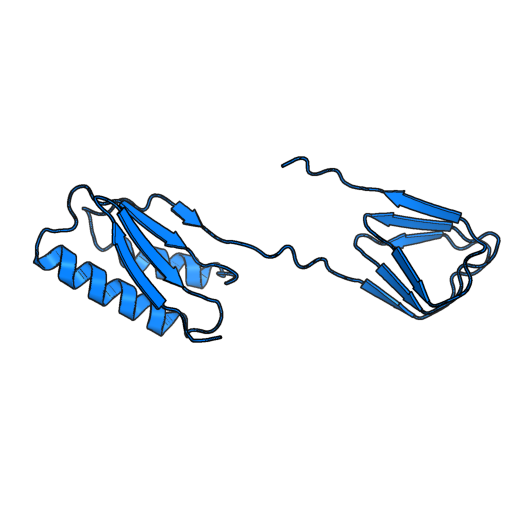32.347 1.00 97.44 135 GLN A CA 1
ATOM 1077 C C . GLN A 1 135 ? 16.574 7.862 -32.958 1.00 97.44 135 GLN A C 1
ATOM 1079 O O . GLN A 1 135 ? 16.241 8.025 -34.132 1.00 97.44 135 GLN A O 1
ATOM 1084 N N . GLY A 1 136 ? 16.101 6.864 -32.206 1.00 95.62 136 GLY A N 1
ATOM 1085 C CA . GLY A 1 136 ? 14.981 5.991 -32.571 1.00 95.62 136 GLY A CA 1
ATOM 1086 C C . GLY A 1 136 ? 13.630 6.518 -32.081 1.00 95.62 136 GLY A C 1
ATOM 1087 O O . GLY A 1 136 ? 13.543 7.596 -31.495 1.00 95.62 136 GLY A O 1
ATOM 1088 N N . GLU A 1 137 ? 12.572 5.751 -32.328 1.00 97.50 137 GLU A N 1
ATOM 1089 C CA . GLU A 1 137 ? 11.197 6.104 -31.967 1.00 97.50 137 GLU A CA 1
ATOM 1090 C C . GLU A 1 137 ? 10.883 5.697 -30.520 1.00 97.50 137 GLU A C 1
ATOM 1092 O O . GLU A 1 137 ? 11.237 4.598 -30.085 1.00 97.50 137 GLU A O 1
ATOM 1097 N N . ILE A 1 138 ? 10.190 6.565 -29.779 1.00 97.25 138 ILE A N 1
ATOM 1098 C CA . ILE A 1 138 ? 9.667 6.268 -28.441 1.00 97.25 138 ILE A CA 1
ATOM 1099 C C . ILE A 1 138 ? 8.153 6.472 -28.449 1.00 97.25 138 ILE A C 1
ATOM 1101 O O . ILE A 1 138 ? 7.666 7.553 -28.767 1.00 97.25 138 ILE A O 1
ATOM 1105 N N . GLU A 1 139 ? 7.419 5.446 -28.037 1.00 96.31 139 GLU A N 1
ATOM 1106 C CA . GLU A 1 139 ? 5.976 5.467 -27.839 1.00 96.31 139 GLU A CA 1
ATOM 1107 C C . GLU A 1 139 ? 5.673 5.321 -26.343 1.00 96.31 139 GLU A C 1
ATOM 1109 O O . GLU A 1 139 ? 5.975 4.300 -25.722 1.00 96.31 139 GLU A O 1
ATOM 1114 N N . VAL A 1 140 ? 5.069 6.352 -25.754 1.00 92.88 140 VAL A N 1
ATOM 1115 C CA . VAL A 1 140 ? 4.660 6.354 -24.346 1.00 92.88 140 VAL A CA 1
ATOM 1116 C C . VAL A 1 140 ? 3.170 6.054 -24.249 1.00 92.88 140 VAL A C 1
ATOM 1118 O O . VAL A 1 140 ? 2.347 6.752 -24.839 1.00 92.88 140 VAL A O 1
ATOM 1121 N N . ARG A 1 141 ? 2.813 5.034 -23.471 1.00 87.38 141 ARG A N 1
ATOM 1122 C CA . ARG A 1 141 ? 1.432 4.637 -23.194 1.00 87.38 141 ARG A CA 1
ATOM 1123 C C . ARG A 1 141 ? 1.111 4.901 -21.729 1.00 87.38 141 ARG A C 1
ATOM 1125 O O . ARG A 1 141 ? 1.663 4.271 -20.833 1.00 87.38 141 ARG A O 1
ATOM 1132 N N . TYR A 1 142 ? 0.177 5.810 -21.478 1.00 71.19 142 TYR A N 1
ATOM 1133 C CA . TYR A 1 142 ? -0.395 5.980 -20.147 1.00 71.19 142 TYR A CA 1
ATOM 1134 C C . TYR A 1 142 ? -1.644 5.115 -20.020 1.00 71.19 142 TYR A C 1
ATOM 1136 O O . TYR A 1 142 ? -2.686 5.421 -20.606 1.00 71.19 142 TYR A O 1
ATOM 1144 N N . SER A 1 143 ? -1.553 4.057 -19.217 1.00 57.97 143 SER A N 1
ATOM 1145 C CA . SER A 1 143 ? -2.733 3.384 -18.680 1.00 57.97 143 SER A CA 1
ATOM 1146 C C . SER A 1 143 ? -3.419 4.359 -17.725 1.00 57.97 143 SER A C 1
ATOM 1148 O O . SER A 1 143 ? -3.012 4.508 -16.574 1.00 57.97 143 SER A O 1
ATOM 1150 N N . HIS A 1 144 ? -4.417 5.085 -18.220 1.00 42.91 144 HIS A N 1
ATOM 1151 C CA . HIS A 1 144 ? -5.249 5.947 -17.393 1.00 42.91 144 HIS A CA 1
ATOM 1152 C C . HIS A 1 144 ? -6.097 5.069 -16.467 1.00 42.91 144 HIS A C 1
ATOM 1154 O O . HIS A 1 144 ? -7.221 4.714 -16.811 1.00 42.91 144 HIS A O 1
ATOM 1160 N N . ASN A 1 145 ? -5.590 4.748 -15.277 1.00 40.00 145 ASN A N 1
ATOM 1161 C CA . ASN A 1 145 ? -6.482 4.503 -14.150 1.00 40.00 145 ASN A CA 1
ATOM 1162 C C . ASN A 1 145 ? -6.979 5.877 -13.700 1.00 40.00 145 ASN A C 1
ATOM 1164 O O . ASN A 1 145 ? -6.320 6.565 -12.922 1.00 40.00 145 ASN A O 1
ATOM 1168 N N . LYS A 1 146 ? -8.115 6.305 -14.264 1.00 32.78 146 LYS A N 1
ATOM 1169 C CA . LYS A 1 146 ? -8.956 7.309 -13.613 1.00 32.78 146 LYS A CA 1
ATOM 1170 C C . LYS A 1 146 ? -9.329 6.726 -12.250 1.00 32.78 146 LYS A C 1
ATOM 1172 O O . LYS A 1 146 ? -9.971 5.680 -12.202 1.00 32.78 146 LYS A O 1
ATOM 1177 N N . ILE A 1 147 ? -8.830 7.360 -11.195 1.00 35.56 147 ILE A N 1
ATOM 1178 C CA . ILE A 1 147 ? -9.383 7.239 -9.844 1.00 35.56 147 ILE A CA 1
ATOM 1179 C C . ILE A 1 147 ? -10.716 7.984 -9.847 1.00 35.56 147 ILE A C 1
ATOM 1181 O O . ILE A 1 147 ? -10.762 9.061 -10.492 1.00 35.56 147 ILE A O 1
#

Radius of gyration: 24.18 Å; Cα contacts (8 Å, |Δi|>4): 282; chains: 1; bounding box: 44×25×68 Å

Secondary structure (DSSP, 8-state):
----EEEEEETTEEEEEE-TTS-HHHHHHHHHHHHHHHHTTT--TTEEEEEE-TT----HHHHHHHHHHHTT-TTEEEEEEE--------EEEEESPBPTT-EEEESSEEEEES-B-TT-EEEESS-EEEES-B-SEEEE-------

Foldseek 3Di:
DDFDWDWDDDPQETETEGEQPHDLVVSLVVVLVVVVVCVVVVNLASHEYEYEHEQHDDDPVSVVSNVVSPVVDPRYHHPDYHYDHPPPQDEAEAEEEFDACEEEEAEGEYEYEYEDDDNYEYEYQYHYHYNYYYRYYYHYHDPDPPD

Nearest PDB structures (foldseek):
  1hf2-assembly2_C  TM=3.515E-01  e=5.583E-07  Thermotoga maritima
  4v02-assembly1_D  TM=7.781E-01  e=1.829E-02  Aquifex aeolicus
  4v02-assembly1_C  TM=8.812E-01  e=6.710E-02  Aquifex aeolicus
  9f9l-assembly1_A  TM=4.660E-01  e=2.795E+00  Homo sapiens
  9f9l-assembly2_C  TM=4.726E-01  e=5.826E+00  Homo sapiens

Sequence (147 aa):
MDEIVIFEAIDKKLIFTINDKVNYEIALDTLRSKLEGLYLKEKLKDKTLEIDVLERELNNKEVLMLFDVFSGYEDIVVQCIKSVKKAKKELMLHEGSIRAGEVKFFKTNTLLVGNINKGAKVIVNGNIYVIGKVQGEIEVRYSHNKI

Solvent-accessible surface area (backbone atoms only — not comparable to full-atom values): 8310 Å² total; per-residue (Å²): 139,73,76,43,75,48,80,47,77,57,93,53,34,35,41,40,37,35,43,66,80,40,61,66,66,63,50,52,52,53,51,45,58,52,48,50,63,28,50,80,66,67,66,34,64,84,26,33,37,37,36,35,31,37,68,37,82,76,51,74,67,54,50,49,56,54,51,60,61,52,72,77,42,93,52,56,43,77,75,51,79,46,62,51,70,72,78,75,76,57,68,46,79,41,82,54,57,46,46,61,77,41,76,46,82,39,81,38,27,31,41,33,45,31,32,33,30,58,63,14,38,38,38,27,40,38,56,78,45,67,57,58,56,79,58,34,51,77,46,73,40,78,83,79,76,80,127